Protein AF-A0A9Q5P2B8-F1 (afdb_monomer_lite)

pLDDT: mean 90.81, std 12.18, range [48.62, 98.31]

Foldseek 3Di:
DDDVVLLVVLQVLVVQAPDDDDDSVRLVPDDPVVSVVSNVVSVVRNVVVVCVVVPDPDD

Radius of gyration: 13.43 Å; chains: 1; bounding box: 33×16×37 Å

Sequence (59 aa):
MATDKQVEYVRGLQKQTSLIDYSRKEIKAMTHKEVSNLIDELRDDILYNELMSYGLPNQ

Structure (mmCIF, N/CA/C/O backbone):
data_AF-A0A9Q5P2B8-F1
#
_entry.id   AF-A0A9Q5P2B8-F1
#
loop_
_atom_site.group_PDB
_atom_site.id
_atom_site.type_symbol
_atom_site.label_atom_id
_atom_site.label_alt_id
_atom_site.label_comp_id
_atom_site.label_asym_id
_atom_site.label_entity_id
_atom_site.label_seq_id
_atom_site.pdbx_PDB_ins_code
_atom_site.Cartn_x
_atom_site.Cartn_y
_atom_site.Cartn_z
_atom_site.occupancy
_atom_site.B_iso_or_equiv
_atom_site.auth_seq_id
_atom_site.auth_comp_id
_atom_site.auth_asym_id
_atom_site.auth_atom_id
_atom_site.pdbx_PDB_model_num
ATOM 1 N N . MET A 1 1 ? -6.980 -3.292 10.738 1.00 89.19 1 MET A N 1
ATOM 2 C CA . MET A 1 1 ? -7.007 -2.050 9.947 1.00 89.19 1 MET A CA 1
ATOM 3 C C . MET A 1 1 ? -5.580 -1.528 9.852 1.00 89.19 1 MET A C 1
ATOM 5 O O . MET A 1 1 ? -4.882 -1.591 10.862 1.00 89.19 1 MET A O 1
ATOM 9 N N . ALA A 1 2 ? -5.127 -1.063 8.690 1.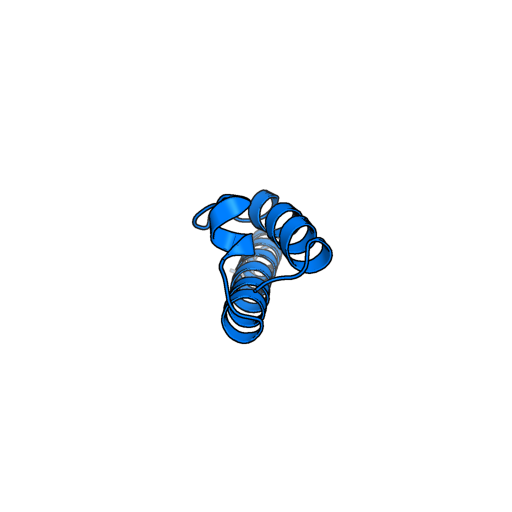00 95.81 2 ALA A N 1
ATOM 10 C CA . ALA A 1 2 ? -3.750 -0.618 8.509 1.00 95.81 2 ALA A CA 1
ATOM 11 C C . ALA A 1 2 ? -3.411 0.569 9.429 1.00 95.81 2 ALA A C 1
ATOM 13 O O . ALA A 1 2 ? -4.226 1.462 9.708 1.00 95.81 2 ALA A O 1
ATOM 14 N N . THR A 1 3 ? -2.178 0.589 9.926 1.00 97.50 3 THR A N 1
ATOM 15 C CA . THR A 1 3 ? -1.676 1.731 10.701 1.00 97.50 3 THR A CA 1
ATOM 16 C C . THR A 1 3 ? -1.478 2.943 9.792 1.00 97.50 3 THR A C 1
ATOM 18 O O . THR A 1 3 ? -1.281 2.792 8.590 1.00 97.50 3 THR A O 1
ATOM 21 N N . ASP A 1 4 ? -1.489 4.161 10.341 1.00 97.50 4 ASP A N 1
ATOM 22 C CA . ASP A 1 4 ? -1.196 5.353 9.525 1.00 97.50 4 ASP A CA 1
ATOM 23 C C . ASP A 1 4 ? 0.215 5.304 8.924 1.00 97.50 4 ASP A C 1
ATOM 25 O O . ASP A 1 4 ? 0.417 5.755 7.804 1.00 97.50 4 ASP A O 1
ATOM 29 N N . LYS A 1 5 ? 1.168 4.663 9.615 1.00 97.62 5 LYS A N 1
ATOM 30 C CA . LYS A 1 5 ? 2.507 4.402 9.070 1.00 97.62 5 LYS A CA 1
ATOM 31 C C . LYS A 1 5 ? 2.459 3.509 7.829 1.00 97.62 5 LYS A C 1
ATOM 33 O O . LYS A 1 5 ? 3.098 3.833 6.838 1.00 97.62 5 LYS A O 1
ATOM 38 N N . GLN A 1 6 ? 1.693 2.417 7.868 1.00 97.81 6 GLN A N 1
ATOM 39 C CA . GLN A 1 6 ? 1.504 1.543 6.703 1.00 97.81 6 GLN A CA 1
ATOM 40 C C . GLN A 1 6 ? 0.809 2.285 5.556 1.00 97.81 6 GLN A C 1
ATOM 42 O O . GLN A 1 6 ? 1.218 2.149 4.410 1.00 97.81 6 GLN A O 1
ATOM 47 N N . VAL A 1 7 ? -0.187 3.117 5.868 1.00 98.00 7 VAL A N 1
ATOM 48 C CA . VAL A 1 7 ? -0.912 3.917 4.874 1.00 98.00 7 VAL A CA 1
ATOM 49 C C . VAL A 1 7 ? 0.010 4.898 4.155 1.00 98.00 7 VAL A C 1
ATOM 51 O O . VAL A 1 7 ? 0.044 4.912 2.929 1.00 98.00 7 VAL A O 1
ATOM 54 N N . GLU A 1 8 ? 0.782 5.701 4.888 1.00 98.12 8 GLU A N 1
ATOM 55 C CA . GLU A 1 8 ? 1.696 6.654 4.250 1.00 98.12 8 GLU A CA 1
ATOM 56 C C . GLU A 1 8 ? 2.845 5.948 3.521 1.00 98.12 8 GLU A C 1
ATOM 58 O O . GLU A 1 8 ? 3.292 6.428 2.481 1.00 98.12 8 GLU A O 1
ATOM 63 N N . TYR A 1 9 ? 3.278 4.781 4.009 1.00 98.06 9 TYR A N 1
ATOM 64 C CA . TYR A 1 9 ? 4.281 3.978 3.319 1.00 98.06 9 TYR A CA 1
ATOM 65 C C . TYR A 1 9 ? 3.781 3.473 1.958 1.00 98.06 9 TYR A C 1
ATOM 67 O O . TYR A 1 9 ? 4.436 3.716 0.947 1.00 98.06 9 TYR A O 1
ATOM 75 N N . VAL A 1 10 ? 2.589 2.867 1.905 1.00 97.75 10 VAL A N 1
ATOM 76 C CA . VAL A 1 10 ? 1.957 2.416 0.651 1.00 97.75 10 VAL A CA 1
ATOM 77 C C . VAL A 1 10 ? 1.766 3.579 -0.321 1.00 97.75 10 VAL A C 1
ATOM 79 O O . VAL A 1 10 ? 2.135 3.469 -1.484 1.00 97.75 10 VAL A O 1
ATOM 82 N N . ARG A 1 11 ? 1.287 4.736 0.153 1.00 97.00 11 ARG A N 1
ATOM 83 C CA . ARG A 1 11 ? 1.140 5.933 -0.695 1.00 97.00 11 ARG A CA 1
ATOM 84 C C . ARG A 1 11 ? 2.469 6.447 -1.251 1.00 97.00 11 ARG A C 1
ATOM 86 O O . ARG A 1 11 ? 2.484 7.096 -2.293 1.00 97.00 11 ARG A O 1
ATOM 93 N N . GLY A 1 12 ? 3.575 6.222 -0.546 1.00 97.00 12 GLY A N 1
ATOM 94 C CA . GLY A 1 12 ? 4.919 6.514 -1.042 1.00 97.00 12 GLY A CA 1
ATOM 95 C C . GLY A 1 12 ? 5.365 5.537 -2.130 1.00 97.00 12 GLY A C 1
ATOM 96 O O . GLY A 1 12 ? 5.968 5.961 -3.114 1.00 97.00 12 GLY A O 1
ATOM 97 N N . LEU A 1 13 ? 5.041 4.252 -1.974 1.00 96.62 13 LEU A N 1
ATOM 98 C CA . LEU A 1 13 ? 5.338 3.218 -2.966 1.00 96.62 13 LEU A CA 1
ATOM 99 C C . LEU A 1 13 ? 4.516 3.406 -4.245 1.00 96.62 13 LEU A C 1
ATOM 101 O O . LEU A 1 13 ? 5.100 3.439 -5.317 1.00 96.62 13 LEU A O 1
ATOM 105 N N . GLN A 1 14 ? 3.202 3.641 -4.145 1.00 95.88 14 GLN A N 1
ATOM 106 C CA . GLN A 1 14 ? 2.308 3.807 -5.305 1.00 95.88 14 GLN A CA 1
ATOM 107 C C . GLN A 1 14 ? 2.778 4.900 -6.280 1.00 95.88 14 GLN A C 1
ATOM 109 O O . GLN A 1 14 ? 2.641 4.741 -7.487 1.00 95.88 14 GLN A O 1
ATOM 114 N N . LYS A 1 15 ? 3.421 5.968 -5.779 1.00 93.75 15 LYS A N 1
ATOM 115 C CA . LYS A 1 15 ? 4.005 7.048 -6.602 1.00 93.75 15 LYS A CA 1
ATOM 116 C C . LYS A 1 15 ? 5.170 6.610 -7.495 1.00 93.75 15 LYS A C 1
ATOM 118 O O . LYS A 1 15 ? 5.572 7.375 -8.365 1.00 93.75 15 LYS A O 1
ATOM 123 N N . GLN A 1 16 ? 5.748 5.446 -7.227 1.00 92.81 16 GLN A N 1
ATOM 124 C CA . GLN A 1 16 ? 6.876 4.869 -7.957 1.00 92.81 16 GLN A CA 1
ATOM 125 C C . GLN A 1 16 ? 6.434 3.726 -8.882 1.00 92.81 16 GLN A C 1
ATOM 127 O O . GLN A 1 16 ? 7.268 3.150 -9.569 1.00 92.81 16 GLN A O 1
ATOM 132 N N . THR A 1 17 ? 5.139 3.401 -8.904 1.00 89.25 17 THR A N 1
ATOM 133 C CA . THR A 1 17 ? 4.571 2.314 -9.713 1.00 89.25 17 THR A CA 1
ATOM 134 C C . THR A 1 17 ? 3.605 2.874 -10.747 1.00 89.25 17 THR A C 1
ATOM 136 O O . THR A 1 17 ? 3.082 3.976 -10.582 1.00 89.25 17 THR A O 1
ATOM 139 N N . SER A 1 18 ? 3.303 2.077 -11.771 1.00 86.00 18 SER A N 1
ATOM 140 C CA . SER A 1 18 ? 2.162 2.334 -12.668 1.00 86.00 18 SER A CA 1
ATOM 141 C C . SER A 1 18 ? 0.933 1.484 -12.314 1.00 86.00 18 SER A C 1
ATOM 143 O O . SER A 1 18 ? -0.016 1.411 -13.097 1.00 86.00 18 SER A O 1
ATOM 145 N N . LEU A 1 19 ? 0.959 0.810 -11.158 1.00 86.12 19 LEU A N 1
ATOM 146 C CA . LEU A 1 19 ? -0.127 -0.034 -10.669 1.00 86.12 19 LEU A CA 1
ATOM 147 C C . LEU A 1 19 ? -1.312 0.804 -10.166 1.00 86.12 19 LEU A C 1
ATOM 149 O O . LEU A 1 19 ? -1.263 2.032 -10.090 1.00 86.12 19 LEU A O 1
ATOM 153 N N . ILE A 1 20 ? -2.408 0.118 -9.832 1.00 86.94 20 ILE A N 1
ATOM 154 C CA . ILE A 1 20 ? -3.628 0.745 -9.316 1.00 86.94 20 ILE A CA 1
ATOM 155 C C . ILE A 1 20 ? -3.306 1.533 -8.036 1.00 86.94 20 ILE A C 1
ATOM 157 O O . ILE A 1 20 ? -2.812 0.979 -7.055 1.00 86.94 20 ILE A O 1
ATOM 161 N N . ASP A 1 21 ? -3.628 2.828 -8.050 1.00 92.25 21 ASP A N 1
ATOM 162 C CA . ASP A 1 21 ? -3.426 3.732 -6.919 1.00 92.25 21 ASP A CA 1
ATOM 163 C C . ASP A 1 21 ? -4.605 3.625 -5.942 1.00 92.25 21 ASP A C 1
ATOM 165 O O . ASP A 1 21 ? -5.711 4.094 -6.225 1.00 92.25 21 ASP A O 1
ATOM 169 N N . TYR A 1 22 ? -4.385 3.004 -4.781 1.00 96.38 22 TYR A N 1
ATOM 170 C CA . TYR A 1 22 ? -5.392 2.945 -3.725 1.00 96.38 22 TYR A CA 1
ATOM 171 C C . TYR A 1 22 ? -5.429 4.257 -2.939 1.00 96.38 22 TYR A C 1
ATOM 173 O O . TYR A 1 22 ? -4.404 4.801 -2.512 1.00 96.38 22 TYR A O 1
ATOM 181 N N . SER A 1 23 ? -6.633 4.749 -2.660 1.00 97.25 23 SER A N 1
ATOM 182 C CA . SER A 1 23 ? -6.823 5.925 -1.820 1.00 97.25 23 SER A CA 1
ATOM 183 C C . SER A 1 23 ? -6.422 5.651 -0.371 1.00 97.25 23 SER A C 1
ATOM 185 O O . SER A 1 23 ? -6.484 4.531 0.141 1.00 97.25 23 SER A O 1
ATOM 187 N N . ARG A 1 24 ? -6.120 6.723 0.372 1.00 97.75 24 ARG A N 1
ATOM 188 C CA . ARG A 1 24 ? -5.853 6.649 1.819 1.00 97.75 24 ARG A CA 1
ATOM 189 C C . ARG A 1 24 ? -6.940 5.871 2.572 1.00 97.75 24 ARG A C 1
ATOM 191 O O . ARG A 1 24 ? -6.626 5.143 3.509 1.00 97.75 24 ARG A O 1
ATOM 198 N N . LYS A 1 25 ? -8.211 6.058 2.196 1.00 97.94 25 LYS A N 1
ATOM 199 C CA . LYS A 1 25 ? -9.359 5.418 2.854 1.00 97.94 25 LYS A CA 1
ATOM 200 C C . LYS A 1 25 ? -9.383 3.912 2.586 1.00 97.94 25 LYS A C 1
ATOM 202 O O . LYS A 1 25 ? -9.629 3.155 3.520 1.00 97.94 25 LYS A O 1
ATOM 207 N N . GLU A 1 26 ? -9.096 3.498 1.356 1.00 98.31 26 G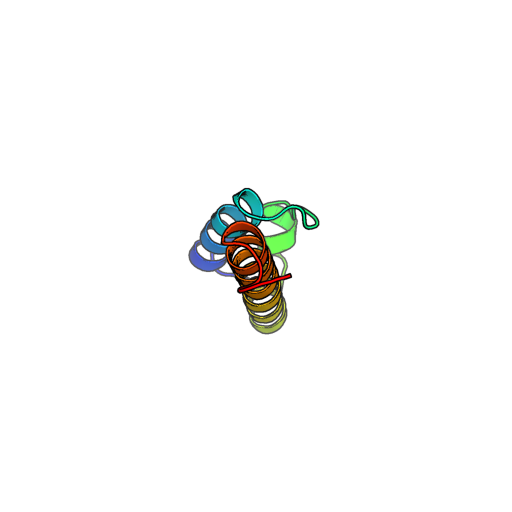LU A N 1
ATOM 208 C CA . GLU A 1 26 ? -9.026 2.085 0.968 1.00 98.31 26 GLU A CA 1
ATOM 209 C C . GLU A 1 26 ? -7.867 1.384 1.669 1.00 98.31 26 GLU A C 1
ATOM 211 O O . GLU A 1 26 ? -8.090 0.389 2.353 1.00 98.31 26 GLU A O 1
ATOM 216 N N . ILE A 1 27 ? -6.664 1.965 1.625 1.00 97.94 27 ILE A N 1
ATOM 217 C CA . ILE A 1 27 ? -5.491 1.399 2.305 1.00 97.94 27 ILE A CA 1
ATOM 218 C C . ILE A 1 27 ? -5.737 1.318 3.810 1.00 97.94 27 ILE A C 1
ATOM 220 O O . ILE A 1 27 ? -5.401 0.324 4.450 1.00 97.94 27 ILE A O 1
ATOM 224 N N . LYS A 1 28 ? -6.355 2.353 4.400 1.00 98.06 28 LYS A N 1
ATOM 225 C CA . LYS A 1 28 ? -6.688 2.341 5.824 1.00 98.06 28 LYS A CA 1
ATOM 226 C C . LYS A 1 28 ? -7.581 1.147 6.131 1.00 98.06 28 LYS A C 1
ATOM 228 O O . LYS A 1 28 ? -7.256 0.429 7.061 1.00 98.06 28 LYS A O 1
ATOM 233 N N . ALA A 1 29 ? -8.631 0.901 5.348 1.00 98.31 29 ALA A N 1
ATOM 234 C CA . ALA A 1 29 ? -9.592 -0.175 5.588 1.00 98.31 29 ALA A CA 1
ATOM 235 C C . ALA A 1 29 ? -8.994 -1.597 5.532 1.00 98.31 29 ALA A C 1
ATOM 237 O O . ALA A 1 29 ? -9.564 -2.503 6.140 1.00 98.31 29 ALA A O 1
ATOM 238 N N . MET A 1 30 ? -7.839 -1.788 4.888 1.00 98.12 30 MET A N 1
ATOM 239 C CA . MET A 1 30 ? -7.178 -3.090 4.765 1.00 98.12 30 MET A CA 1
ATOM 240 C C . MET A 1 30 ? -6.780 -3.701 6.119 1.00 98.12 30 MET A C 1
ATOM 242 O O . MET A 1 30 ? -6.448 -3.027 7.104 1.00 98.12 30 MET A O 1
ATOM 246 N N . THR A 1 31 ? -6.778 -5.026 6.178 1.00 97.75 31 THR A N 1
ATOM 247 C CA . THR A 1 31 ? -6.150 -5.810 7.242 1.00 97.75 31 THR A CA 1
ATOM 248 C C . THR A 1 31 ? -4.625 -5.697 7.175 1.00 97.75 31 THR A C 1
ATOM 250 O O . THR A 1 31 ? -4.049 -5.278 6.173 1.00 97.75 31 THR A O 1
ATOM 253 N N . HIS A 1 32 ? -3.936 -6.098 8.250 1.00 95.50 32 HIS A N 1
ATOM 254 C CA . HIS A 1 32 ? -2.470 -6.125 8.241 1.00 95.50 32 HIS A CA 1
ATOM 255 C C . HIS A 1 32 ? -1.907 -7.074 7.177 1.00 95.50 32 HIS A C 1
ATOM 257 O O . HIS A 1 32 ? -0.854 -6.788 6.626 1.00 95.50 32 HIS A O 1
ATOM 263 N N . LYS A 1 33 ? -2.615 -8.167 6.864 1.00 97.56 33 LYS A N 1
ATOM 264 C CA . LYS A 1 33 ? -2.203 -9.100 5.814 1.00 97.56 33 LYS A CA 1
ATOM 265 C C . LYS A 1 33 ? -2.364 -8.486 4.422 1.00 97.56 33 LYS A C 1
ATOM 267 O O . LYS A 1 33 ? -1.429 -8.536 3.639 1.00 97.56 33 LYS A O 1
ATOM 272 N N . GLU A 1 34 ? -3.512 -7.875 4.136 1.00 98.25 34 GLU A N 1
ATOM 273 C CA . GLU A 1 34 ? -3.766 -7.230 2.838 1.00 98.25 34 GLU A CA 1
ATOM 274 C C . GLU A 1 34 ? -2.786 -6.088 2.566 1.00 98.25 34 GLU A C 1
ATOM 276 O O . GLU A 1 34 ? -2.226 -6.016 1.479 1.00 98.25 34 GLU A O 1
ATOM 281 N N . VAL A 1 35 ? -2.511 -5.237 3.564 1.00 97.81 35 VAL A N 1
ATOM 282 C CA . VAL A 1 35 ? -1.552 -4.140 3.375 1.00 97.81 35 VAL A CA 1
ATOM 283 C C . VAL A 1 35 ? -0.113 -4.646 3.230 1.00 97.81 35 VAL A C 1
ATOM 285 O O . VAL A 1 35 ? 0.665 -4.036 2.508 1.00 97.81 35 VAL A O 1
ATOM 288 N N . SER A 1 36 ? 0.251 -5.756 3.882 1.00 97.69 36 SER A N 1
ATOM 289 C CA . SER A 1 36 ? 1.555 -6.398 3.674 1.00 97.69 36 SER A CA 1
ATOM 290 C C . SER A 1 36 ? 1.686 -6.960 2.261 1.00 97.69 36 SER A C 1
ATOM 292 O O . SER A 1 36 ? 2.672 -6.662 1.602 1.00 97.69 36 SER A O 1
ATOM 294 N N . ASN A 1 37 ? 0.673 -7.678 1.771 1.00 98.00 37 ASN A N 1
ATOM 295 C CA . ASN A 1 37 ? 0.673 -8.196 0.403 1.00 98.00 37 ASN A CA 1
ATOM 296 C C . ASN A 1 37 ? 0.775 -7.064 -0.629 1.00 98.00 37 ASN A C 1
ATOM 298 O O . ASN A 1 37 ? 1.582 -7.146 -1.546 1.00 98.00 37 ASN A O 1
ATOM 302 N N . LEU A 1 38 ? 0.016 -5.978 -0.441 1.00 97.38 38 LEU A N 1
ATOM 303 C CA . LEU A 1 38 ? 0.089 -4.809 -1.318 1.00 97.38 38 LEU A CA 1
ATOM 304 C C . LEU A 1 38 ? 1.489 -4.174 -1.317 1.00 97.38 38 LEU A C 1
ATOM 306 O O . LEU A 1 38 ? 1.971 -3.739 -2.356 1.00 97.38 38 LEU A O 1
ATOM 310 N N . ILE A 1 39 ? 2.157 -4.105 -0.161 1.00 97.38 39 ILE A N 1
ATOM 311 C CA . ILE A 1 39 ? 3.538 -3.604 -0.081 1.00 97.38 39 ILE A CA 1
ATOM 312 C C . ILE A 1 39 ? 4.487 -4.481 -0.902 1.00 97.38 39 ILE A C 1
ATOM 314 O O . ILE A 1 39 ? 5.353 -3.934 -1.583 1.00 97.38 39 ILE A O 1
ATOM 318 N N . ASP A 1 40 ? 4.340 -5.802 -0.821 1.00 97.25 40 ASP A N 1
ATOM 319 C CA . ASP A 1 40 ? 5.187 -6.741 -1.558 1.00 97.25 40 ASP A CA 1
ATOM 320 C C . ASP A 1 40 ? 4.955 -6.604 -3.072 1.00 97.25 40 ASP A C 1
ATOM 322 O O . ASP A 1 40 ? 5.912 -6.400 -3.812 1.00 97.25 40 ASP A O 1
ATOM 326 N N . GLU A 1 41 ? 3.695 -6.552 -3.517 1.00 95.88 41 GLU A N 1
ATOM 327 C CA . GLU A 1 41 ? 3.337 -6.332 -4.929 1.00 95.88 41 GLU A CA 1
ATOM 328 C C . GLU A 1 41 ? 3.913 -5.020 -5.487 1.00 95.88 41 GLU A 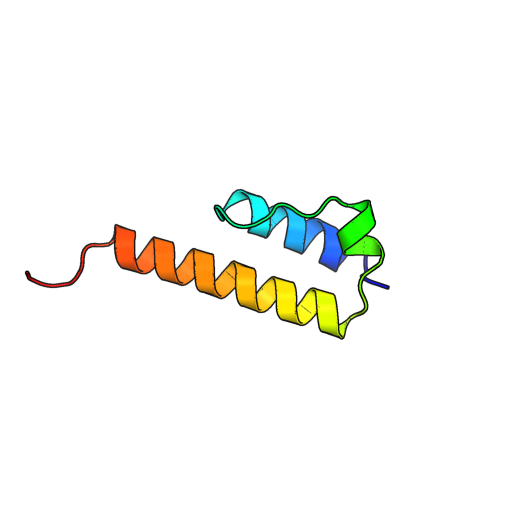C 1
ATOM 330 O O . GLU A 1 41 ? 4.500 -4.999 -6.569 1.00 95.88 41 GLU A O 1
ATOM 335 N N . LEU A 1 42 ? 3.788 -3.916 -4.741 1.00 96.44 42 LEU A N 1
ATOM 336 C CA . LEU A 1 42 ? 4.321 -2.619 -5.168 1.00 96.44 42 LEU A CA 1
ATOM 337 C C . LEU A 1 42 ? 5.854 -2.627 -5.248 1.00 96.44 42 LEU A C 1
ATOM 339 O O . LEU A 1 42 ? 6.425 -1.976 -6.118 1.00 96.44 42 LEU A O 1
ATOM 343 N N . ARG A 1 43 ? 6.537 -3.337 -4.343 1.00 95.75 43 ARG A N 1
ATOM 344 C CA . ARG A 1 43 ? 8.003 -3.450 -4.361 1.00 95.75 43 ARG A CA 1
ATOM 345 C C . ARG A 1 43 ? 8.497 -4.302 -5.522 1.00 95.75 43 ARG A C 1
ATOM 347 O O . ARG A 1 43 ? 9.506 -3.939 -6.122 1.00 95.75 43 ARG A O 1
ATOM 354 N N . ASP A 1 44 ? 7.795 -5.384 -5.838 1.00 94.50 44 ASP A N 1
ATOM 355 C CA . ASP A 1 44 ? 8.129 -6.241 -6.973 1.00 94.50 44 ASP A CA 1
ATOM 356 C C . ASP A 1 44 ? 7.999 -5.478 -8.301 1.00 94.50 44 ASP A C 1
ATOM 358 O O . ASP A 1 44 ? 8.891 -5.577 -9.144 1.00 94.50 44 ASP A O 1
ATOM 362 N N . ASP A 1 45 ? 6.958 -4.651 -8.468 1.00 93.81 45 ASP A N 1
ATOM 363 C CA . ASP A 1 45 ? 6.799 -3.788 -9.652 1.00 93.81 45 ASP A CA 1
ATOM 364 C C . ASP A 1 45 ? 7.918 -2.744 -9.765 1.00 93.81 45 ASP A C 1
ATOM 366 O O . ASP A 1 45 ? 8.498 -2.566 -10.837 1.00 93.81 45 ASP A O 1
ATOM 370 N N . ILE A 1 46 ? 8.279 -2.091 -8.653 1.00 93.50 46 ILE A N 1
ATOM 371 C CA . ILE A 1 46 ? 9.399 -1.136 -8.619 1.00 93.50 46 ILE A CA 1
ATOM 372 C C . ILE A 1 46 ? 10.695 -1.830 -9.035 1.00 93.50 46 ILE A C 1
ATOM 374 O O . ILE A 1 46 ? 11.386 -1.343 -9.926 1.00 93.50 46 ILE A O 1
ATOM 378 N N . LEU A 1 47 ? 11.003 -2.984 -8.438 1.00 92.62 47 LEU A N 1
ATOM 379 C CA . LEU A 1 47 ? 12.219 -3.731 -8.743 1.00 92.62 47 LEU A CA 1
ATOM 380 C C . LEU A 1 47 ? 12.244 -4.190 -10.205 1.00 92.62 47 LEU A C 1
ATOM 382 O O . LEU A 1 47 ? 13.275 -4.086 -10.866 1.00 92.62 47 LEU A O 1
ATOM 386 N N . TYR A 1 48 ? 11.119 -4.679 -10.726 1.00 89.19 48 TYR A N 1
ATOM 387 C CA . TYR A 1 48 ? 11.004 -5.065 -12.128 1.00 89.19 48 TYR A CA 1
ATOM 388 C C . TYR A 1 48 ? 11.274 -3.876 -13.059 1.00 89.19 48 TYR A C 1
ATOM 390 O O . TYR A 1 48 ? 12.086 -3.985 -13.979 1.00 89.19 48 TYR A O 1
ATOM 398 N N . ASN A 1 49 ? 10.650 -2.726 -12.792 1.00 87.31 49 ASN A N 1
ATOM 399 C CA . ASN A 1 49 ? 10.839 -1.511 -13.581 1.00 87.31 49 ASN A CA 1
ATOM 400 C C . ASN A 1 49 ? 12.283 -0.997 -13.504 1.00 87.31 49 ASN A C 1
ATOM 402 O O . ASN A 1 49 ? 12.850 -0.617 -14.530 1.00 87.31 49 ASN A O 1
ATOM 406 N N . GLU A 1 50 ? 12.908 -1.040 -12.324 1.00 87.88 50 GLU A N 1
ATOM 407 C CA . GLU A 1 50 ? 14.326 -0.721 -12.152 1.00 87.88 50 GLU A CA 1
ATOM 408 C C . GLU A 1 50 ? 15.200 -1.650 -13.004 1.00 87.88 50 GLU A C 1
ATOM 410 O O . GLU A 1 50 ? 15.976 -1.166 -13.828 1.00 87.88 50 GLU A O 1
ATOM 415 N N . 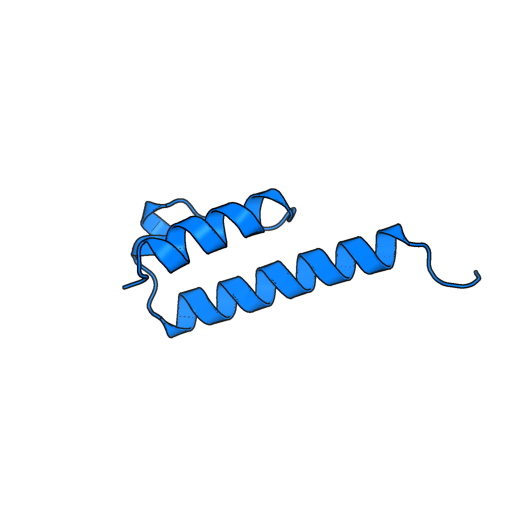LEU A 1 51 ? 15.033 -2.972 -12.896 1.00 87.56 51 LEU A N 1
ATOM 416 C CA . LEU A 1 51 ? 15.797 -3.957 -13.673 1.00 87.56 51 LEU A CA 1
ATOM 417 C C . LEU A 1 51 ? 15.637 -3.771 -15.188 1.00 87.56 51 LEU A C 1
ATOM 419 O O . LEU A 1 51 ? 16.621 -3.856 -15.921 1.00 87.56 51 LEU A O 1
ATOM 423 N N . MET A 1 52 ? 14.424 -3.471 -15.659 1.00 81.75 52 MET A N 1
ATOM 424 C CA . MET A 1 52 ? 14.176 -3.179 -17.073 1.00 81.75 52 MET A CA 1
ATOM 425 C C . MET A 1 52 ? 14.812 -1.852 -17.512 1.00 81.75 52 MET A C 1
ATOM 427 O O . MET A 1 52 ? 15.267 -1.741 -18.650 1.00 81.75 52 MET A O 1
ATOM 431 N N . SER A 1 53 ? 14.894 -0.858 -16.619 1.00 78.88 53 SER A N 1
ATOM 432 C CA . SER A 1 53 ? 15.518 0.441 -16.903 1.00 78.88 53 SER A CA 1
ATOM 433 C C . SER A 1 53 ? 17.042 0.370 -17.051 1.00 78.88 53 SER A C 1
ATOM 435 O O . SER A 1 53 ? 17.616 1.129 -17.831 1.00 78.88 53 SER A O 1
ATOM 437 N N . TYR A 1 54 ? 17.700 -0.569 -16.363 1.00 71.94 54 TYR A N 1
ATOM 438 C CA . TYR A 1 54 ? 19.153 -0.758 -16.443 1.00 71.94 54 TYR A CA 1
ATOM 439 C C . TYR A 1 54 ? 19.618 -1.447 -17.737 1.00 71.94 54 TYR A C 1
ATOM 441 O O . TYR A 1 54 ? 20.823 -1.563 -17.962 1.00 71.94 54 TYR A O 1
ATOM 449 N N . GLY A 1 55 ? 18.681 -1.829 -18.615 1.00 60.94 55 GLY A N 1
ATOM 450 C CA . GLY A 1 55 ? 18.949 -2.559 -19.847 1.00 60.94 55 GLY A CA 1
ATOM 451 C C . GLY A 1 55 ? 19.283 -4.017 -19.545 1.00 60.94 55 GLY A C 1
ATOM 452 O O . GLY A 1 55 ? 20.151 -4.320 -18.728 1.00 60.94 55 GLY A O 1
ATOM 453 N N . LEU A 1 56 ? 18.599 -4.946 -20.215 1.00 59.94 56 LEU A N 1
ATOM 454 C CA . LEU A 1 56 ? 19.006 -6.349 -20.191 1.00 59.94 56 LEU A CA 1
ATOM 455 C C . LEU A 1 56 ? 20.496 -6.427 -20.581 1.00 59.94 56 LEU A C 1
ATOM 457 O O . LEU A 1 56 ? 20.861 -5.870 -21.622 1.00 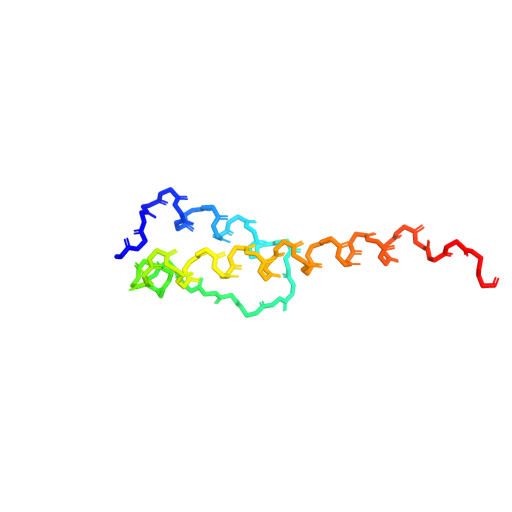59.94 56 LEU A O 1
ATOM 461 N N . PRO A 1 57 ? 21.364 -7.080 -19.783 1.00 55.34 57 PRO A N 1
ATOM 462 C CA . PRO A 1 57 ? 22.749 -7.287 -20.169 1.00 55.34 57 PRO A CA 1
ATOM 463 C C . PRO A 1 57 ?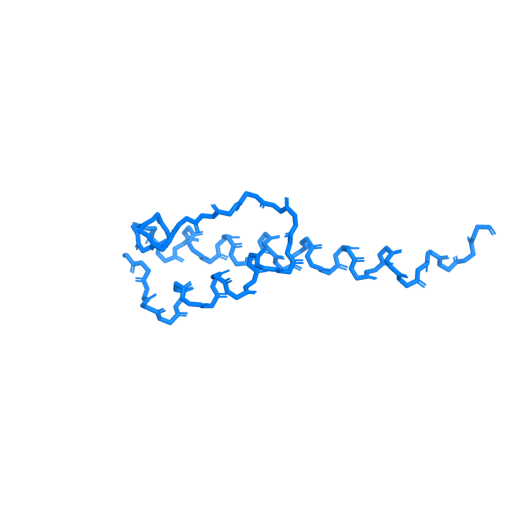 22.761 -8.116 -21.457 1.00 55.34 57 PRO A C 1
ATOM 465 O O . PRO A 1 57 ? 22.472 -9.308 -21.426 1.00 55.34 57 PRO A O 1
ATOM 468 N N . ASN A 1 58 ? 23.092 -7.454 -22.567 1.00 48.62 58 ASN A N 1
ATOM 469 C CA . ASN A 1 58 ? 23.257 -7.990 -23.919 1.00 48.62 58 ASN A CA 1
ATOM 470 C C . ASN A 1 58 ? 21.988 -8.583 -24.569 1.00 48.62 58 ASN A C 1
ATOM 472 O O . ASN A 1 58 ? 21.635 -9.740 -24.341 1.00 48.62 58 ASN A O 1
ATOM 476 N N . GLN A 1 59 ? 21.377 -7.810 -25.474 1.00 50.53 59 GLN A N 1
ATOM 477 C CA . GLN A 1 59 ? 20.748 -8.370 -26.678 1.00 50.53 59 GLN A CA 1
ATOM 478 C C . GLN A 1 59 ? 21.762 -8.400 -27.820 1.00 50.53 59 GLN A C 1
ATOM 480 O O . GLN A 1 59 ? 22.583 -7.456 -27.888 1.00 50.53 59 GLN A O 1
#

Secondary structure (DSSP, 8-state):
---HHHHHHHHHHHTT-SS----HHHHHHS-HHHHHHHHHHHHHHHHHHHHHHT--S--